Protein AF-A0AAW1C0I3-F1 (afdb_monomer)

Foldseek 3Di:
DVVVVVVVVVVVVVVVVCPPPPDPPDVVDDDDDPCPQVQWDFDADPHGQFIWGDPDPPDIDGDPVSPPD

Nearest PDB structures (foldseek):
  1ept-assembly1_A  TM=9.817E-01  e=1.679E-05  Sus scrofa
  7z9f-assembly1_X  TM=9.628E-01  e=3.728E-04  Homo sapiens
  2pka-assembly3_X  TM=9.054E-01  e=4.512E-03  Sus scrofa

Structure (mmCIF, N/CA/C/O backbone):
data_AF-A0AAW1C0I3-F1
#
_entry.id   AF-A0AAW1C0I3-F1
#
loop_
_atom_site.group_PDB
_atom_site.id
_atom_site.type_symbol
_atom_site.label_atom_id
_atom_site.label_alt_id
_atom_site.label_comp_id
_atom_site.label_asym_id
_atom_site.label_entity_id
_atom_site.label_seq_id
_atom_site.pdbx_PDB_ins_code
_atom_site.Cartn_x
_atom_site.Cartn_y
_atom_site.Cartn_z
_atom_site.occupancy
_atom_site.B_iso_or_equiv
_atom_site.auth_seq_id
_atom_site.auth_comp_id
_atom_site.auth_asym_id
_atom_site.auth_atom_id
_atom_site.pdbx_PDB_model_num
ATOM 1 N N . MET A 1 1 ? 7.069 28.052 -39.067 1.00 68.62 1 MET A N 1
ATOM 2 C CA . MET A 1 1 ? 6.402 28.557 -37.839 1.00 68.62 1 MET A CA 1
ATOM 3 C C . MET A 1 1 ? 5.232 27.672 -37.408 1.00 68.62 1 MET A C 1
ATOM 5 O O . MET A 1 1 ? 5.319 27.115 -36.330 1.00 68.62 1 MET A O 1
ATOM 9 N N . LYS A 1 2 ? 4.192 27.440 -38.230 1.00 75.06 2 LYS A N 1
ATOM 10 C CA . LYS A 1 2 ? 3.077 26.516 -37.892 1.00 75.06 2 LYS A CA 1
ATOM 11 C C . LYS A 1 2 ? 3.516 25.074 -37.592 1.00 75.06 2 LYS A C 1
ATOM 13 O O . LYS A 1 2 ? 3.013 24.461 -36.664 1.00 75.06 2 LYS A O 1
ATOM 18 N N . VAL A 1 3 ? 4.503 24.573 -38.334 1.00 82.06 3 VAL A N 1
ATOM 19 C CA . VAL A 1 3 ? 5.048 23.217 -38.157 1.00 82.06 3 VAL A CA 1
ATOM 20 C C . VAL A 1 3 ? 5.747 23.038 -36.800 1.00 82.06 3 VAL A C 1
ATOM 22 O O . VAL A 1 3 ? 5.629 21.982 -36.193 1.00 82.06 3 VAL A O 1
ATOM 25 N N . LEU A 1 4 ? 6.397 24.085 -36.275 1.00 83.06 4 LEU A N 1
ATOM 26 C CA . LEU A 1 4 ? 7.041 24.040 -34.955 1.00 83.06 4 LEU A CA 1
ATOM 27 C C . LEU A 1 4 ? 6.012 23.883 -33.833 1.00 83.06 4 LEU A C 1
ATOM 29 O O . LEU A 1 4 ? 6.231 23.115 -32.905 1.00 83.06 4 LEU A O 1
ATOM 33 N N . TRP A 1 5 ? 4.864 24.553 -33.957 1.00 86.81 5 TRP A N 1
ATOM 34 C CA . TRP A 1 5 ? 3.761 24.394 -33.013 1.00 86.81 5 TRP A CA 1
ATOM 35 C C . TRP A 1 5 ? 3.181 22.982 -33.051 1.00 86.81 5 TRP A C 1
ATOM 37 O O . TRP A 1 5 ? 2.932 22.413 -31.997 1.00 86.81 5 TRP A O 1
ATOM 47 N N . ILE A 1 6 ? 3.033 22.383 -34.237 1.00 87.06 6 ILE A N 1
ATOM 48 C CA . ILE A 1 6 ? 2.557 20.997 -34.371 1.00 87.06 6 ILE A CA 1
ATOM 49 C C . ILE A 1 6 ? 3.497 20.030 -33.645 1.00 87.06 6 ILE A C 1
ATOM 51 O O . ILE A 1 6 ? 3.027 19.208 -32.865 1.00 87.06 6 ILE A O 1
ATOM 55 N N . PHE A 1 7 ? 4.812 20.152 -33.844 1.00 87.12 7 PHE A N 1
ATOM 56 C CA . PHE A 1 7 ? 5.780 19.306 -33.141 1.00 87.12 7 PHE A CA 1
ATOM 57 C C . PHE A 1 7 ? 5.804 19.556 -31.632 1.00 87.12 7 PHE A C 1
ATOM 59 O O . PHE A 1 7 ? 5.916 18.600 -30.872 1.00 87.12 7 PHE A O 1
ATOM 66 N N . ALA A 1 8 ? 5.637 20.804 -31.188 1.00 88.50 8 ALA A N 1
ATOM 67 C CA . ALA A 1 8 ? 5.542 21.127 -29.768 1.00 88.50 8 ALA A CA 1
ATOM 68 C C . ALA A 1 8 ? 4.293 20.505 -29.117 1.00 88.50 8 ALA A C 1
ATOM 70 O O . ALA A 1 8 ? 4.398 19.874 -28.068 1.00 88.50 8 ALA A O 1
ATOM 71 N N . PHE A 1 9 ? 3.122 20.622 -29.753 1.00 87.44 9 PHE A N 1
ATOM 72 C CA . PHE A 1 9 ? 1.884 20.021 -29.248 1.00 87.44 9 PHE A CA 1
ATOM 73 C C . PHE A 1 9 ? 1.919 18.492 -29.294 1.00 87.44 9 PHE A C 1
ATOM 75 O O . PHE A 1 9 ? 1.473 17.848 -28.347 1.00 87.44 9 PHE A O 1
ATOM 82 N N . LEU A 1 10 ? 2.486 17.909 -30.355 1.00 88.12 10 LEU A N 1
ATOM 83 C CA . LEU A 1 10 ? 2.664 16.463 -30.458 1.00 88.12 10 LEU A CA 1
ATOM 84 C C . LEU A 1 10 ? 3.630 15.949 -29.383 1.00 88.12 10 LEU A C 1
ATOM 86 O O . LEU A 1 10 ? 3.318 14.975 -28.710 1.00 88.12 10 LEU A O 1
ATOM 90 N N . GLY A 1 11 ? 4.757 16.631 -29.166 1.00 86.19 11 GLY A N 1
ATOM 91 C CA . GLY A 1 11 ? 5.708 16.291 -28.108 1.00 86.19 11 GLY A CA 1
ATOM 92 C C . GLY A 1 11 ? 5.091 16.371 -26.709 1.00 86.19 11 GLY A C 1
ATOM 93 O O . GLY A 1 11 ? 5.275 15.457 -25.911 1.00 86.19 11 GLY A O 1
ATOM 94 N N . ALA A 1 12 ? 4.295 17.408 -26.430 1.00 84.00 12 ALA A N 1
ATOM 95 C CA . ALA A 1 12 ? 3.592 17.555 -25.154 1.00 84.00 12 ALA A CA 1
ATOM 96 C C . ALA A 1 12 ? 2.528 16.465 -24.931 1.00 84.00 12 ALA A C 1
ATOM 98 O O . ALA A 1 12 ? 2.426 15.925 -23.832 1.00 84.00 12 ALA A O 1
ATOM 99 N N . ALA A 1 13 ? 1.759 16.111 -25.966 1.00 83.12 13 ALA A N 1
ATOM 100 C CA . ALA A 1 13 ? 0.772 15.034 -25.889 1.00 83.12 13 ALA A CA 1
ATOM 101 C C . ALA A 1 13 ? 1.429 13.669 -25.627 1.00 83.12 13 ALA A C 1
ATOM 103 O O . ALA A 1 13 ? 0.932 12.896 -24.814 1.00 83.12 13 ALA A O 1
ATOM 104 N N . VAL A 1 14 ? 2.565 13.396 -26.275 1.00 81.62 14 VAL A N 1
ATOM 105 C CA . VAL A 1 14 ? 3.347 12.172 -26.055 1.00 81.62 14 VAL A CA 1
ATOM 106 C C . VAL A 1 14 ? 3.898 12.143 -24.627 1.00 81.62 14 VAL A C 1
ATOM 108 O O . VAL A 1 14 ? 3.670 11.167 -23.919 1.00 81.62 14 VAL A O 1
ATOM 111 N N . ALA A 1 15 ? 4.525 13.225 -24.157 1.00 76.25 15 ALA A N 1
ATOM 112 C CA . ALA A 1 15 ? 5.040 13.323 -22.789 1.00 76.25 15 ALA A CA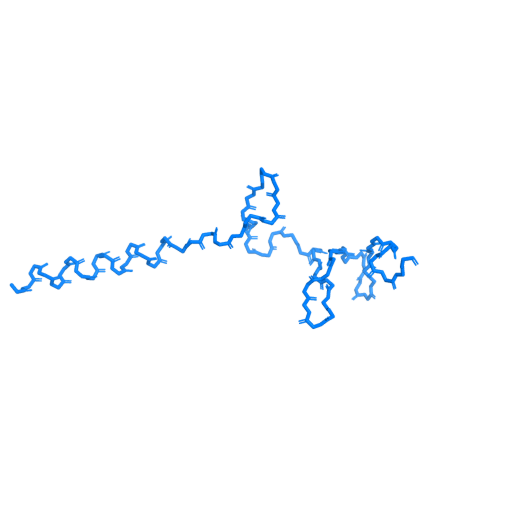 1
ATOM 113 C C . ALA A 1 15 ? 3.945 13.144 -21.719 1.00 76.25 15 ALA A C 1
ATOM 115 O O . ALA A 1 15 ? 4.185 12.510 -20.701 1.00 76.25 15 ALA A O 1
ATOM 116 N N . ALA A 1 16 ? 2.718 13.616 -21.969 1.00 71.44 16 ALA A N 1
ATOM 117 C CA . ALA A 1 16 ? 1.583 13.405 -21.066 1.00 71.44 16 ALA A CA 1
ATOM 118 C C . ALA A 1 16 ? 1.128 11.932 -20.962 1.00 71.44 16 ALA A C 1
ATOM 120 O O . ALA A 1 16 ? 0.425 11.579 -20.017 1.00 71.44 16 ALA A O 1
ATOM 121 N N . THR A 1 17 ? 1.507 11.080 -21.921 1.00 68.31 17 THR A N 1
ATOM 122 C CA . THR A 1 17 ? 1.262 9.622 -21.884 1.00 68.31 17 THR A CA 1
ATOM 123 C C . THR A 1 17 ? 2.473 8.818 -21.423 1.00 68.31 17 THR A C 1
ATOM 125 O O . THR A 1 17 ? 2.317 7.687 -20.973 1.00 68.31 17 THR A O 1
ATOM 128 N N . LEU A 1 18 ? 3.667 9.408 -21.508 1.00 67.81 18 LEU A N 1
ATOM 129 C CA . LEU A 1 18 ? 4.907 8.890 -20.945 1.00 67.81 18 LEU A CA 1
ATOM 130 C C . LEU A 1 18 ? 5.075 9.464 -19.534 1.00 67.81 18 LEU A C 1
ATOM 132 O O . LEU A 1 18 ? 6.067 10.126 -19.241 1.00 67.81 18 LEU A O 1
ATOM 136 N N . SER A 1 19 ? 4.079 9.285 -18.664 1.00 62.59 19 SER A N 1
ATOM 137 C CA . SER A 1 19 ? 4.345 9.455 -17.240 1.00 62.59 19 SER A CA 1
ATOM 138 C C . SER A 1 19 ? 5.396 8.416 -16.878 1.00 62.59 19 SER A C 1
ATOM 140 O O . SER A 1 19 ? 5.138 7.222 -17.036 1.00 62.59 19 SER A O 1
ATOM 142 N N . GLU A 1 20 ? 6.578 8.874 -16.473 1.00 61.62 20 GLU A N 1
ATOM 143 C CA . GLU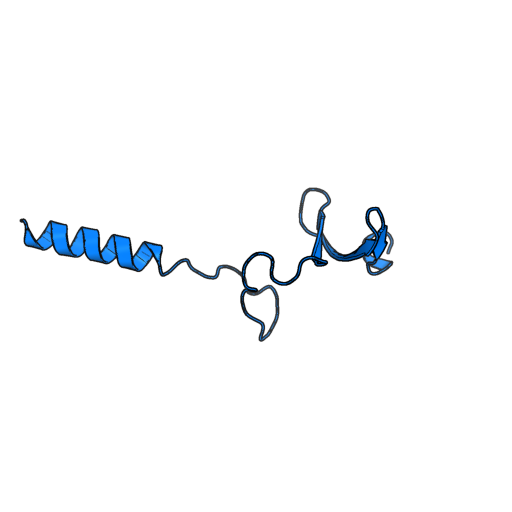 A 1 20 ? 7.589 8.034 -15.849 1.00 61.62 20 GLU A CA 1
ATOM 144 C C . GLU A 1 20 ? 6.876 7.247 -14.741 1.00 61.62 20 GLU A C 1
ATOM 146 O O . GLU A 1 20 ? 6.315 7.843 -13.818 1.00 61.62 20 GLU A O 1
ATOM 151 N N . ASP A 1 21 ? 6.814 5.916 -14.882 1.00 62.34 21 ASP A N 1
ATOM 152 C CA . ASP A 1 21 ? 6.597 5.003 -13.757 1.00 62.34 21 ASP A CA 1
ATOM 153 C C . ASP A 1 21 ? 7.836 5.169 -12.861 1.00 62.34 21 ASP A C 1
ATOM 155 O O . ASP A 1 21 ? 8.752 4.349 -12.838 1.00 62.34 21 ASP A O 1
ATOM 159 N N . ASP A 1 22 ? 7.912 6.318 -12.196 1.00 66.38 22 ASP A N 1
ATOM 160 C CA . ASP A 1 22 ? 8.747 6.533 -11.036 1.00 66.38 22 ASP A CA 1
ATOM 161 C C . ASP A 1 22 ? 8.204 5.537 -10.020 1.00 66.38 22 ASP A C 1
ATOM 163 O O . ASP A 1 22 ? 7.113 5.762 -9.497 1.00 66.38 22 ASP A O 1
ATOM 167 N N . ASP A 1 23 ? 8.872 4.386 -9.864 1.00 55.06 23 ASP A N 1
ATOM 168 C CA . ASP A 1 23 ? 9.076 3.718 -8.577 1.00 55.06 23 ASP A CA 1
ATOM 169 C C . ASP A 1 23 ? 9.387 2.205 -8.692 1.00 55.06 23 ASP A C 1
ATOM 171 O O . ASP A 1 23 ? 8.501 1.344 -8.710 1.00 55.06 23 ASP A O 1
ATOM 175 N N . ASP A 1 24 ? 10.675 1.861 -8.593 1.00 56.88 24 ASP A N 1
ATOM 176 C CA . ASP A 1 24 ? 11.195 0.525 -8.250 1.00 56.88 24 ASP A CA 1
ATOM 177 C C . ASP A 1 24 ? 10.784 0.092 -6.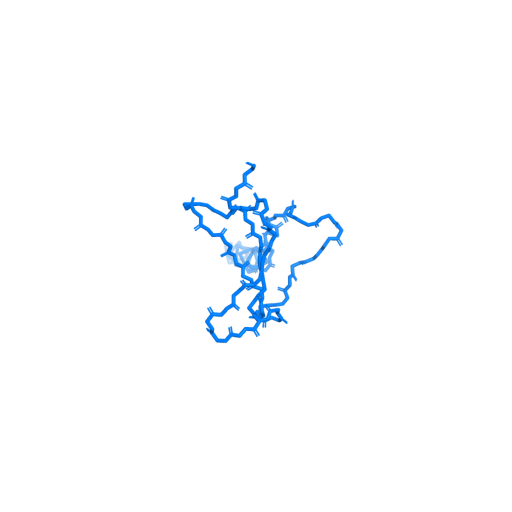817 1.00 56.88 24 ASP A C 1
ATOM 179 O O . ASP A 1 24 ? 11.627 -0.078 -5.935 1.00 56.88 24 ASP A O 1
ATOM 183 N N . LYS A 1 25 ? 9.488 -0.065 -6.508 1.00 71.94 25 LYS A N 1
ATOM 184 C CA . LYS A 1 25 ? 9.053 -0.439 -5.135 1.00 71.94 25 LYS A CA 1
ATOM 185 C C . LYS A 1 25 ? 8.768 -1.928 -4.976 1.00 71.94 25 LYS A C 1
ATOM 187 O O . LYS A 1 25 ? 8.729 -2.404 -3.846 1.00 71.94 25 LYS A O 1
ATOM 192 N N . ILE A 1 26 ? 8.576 -2.667 -6.075 1.00 85.00 26 ILE A N 1
ATOM 193 C CA . ILE A 1 26 ? 8.279 -4.110 -6.075 1.00 85.00 26 ILE A CA 1
ATOM 194 C C . ILE A 1 26 ? 9.065 -4.799 -7.202 1.00 85.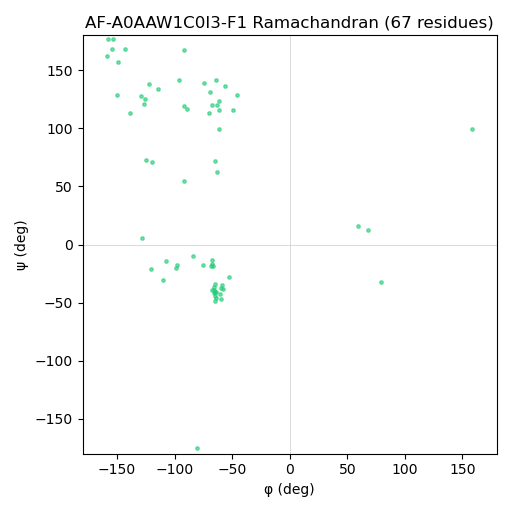00 26 ILE A C 1
ATOM 196 O O . ILE A 1 26 ? 8.794 -4.578 -8.380 1.00 85.00 26 ILE A O 1
ATOM 200 N N . VAL A 1 27 ? 10.033 -5.654 -6.848 1.00 89.00 27 VAL A N 1
ATOM 201 C CA . VAL A 1 27 ? 10.919 -6.342 -7.810 1.00 89.00 27 VAL A CA 1
ATOM 202 C C . VAL A 1 27 ? 10.116 -7.240 -8.755 1.00 89.00 27 VAL A C 1
ATOM 204 O O . VAL A 1 27 ? 9.390 -8.125 -8.305 1.00 89.00 27 VAL A O 1
ATOM 207 N N . GLY A 1 28 ? 10.261 -7.021 -10.066 1.00 88.75 28 GLY A N 1
ATOM 208 C CA . GLY A 1 28 ? 9.510 -7.752 -11.097 1.00 88.75 28 GLY A CA 1
ATOM 209 C C . GLY A 1 28 ? 8.008 -7.439 -11.115 1.00 88.75 28 GLY A C 1
ATOM 210 O O . GLY A 1 28 ? 7.235 -8.178 -11.722 1.00 88.75 28 GLY A O 1
ATOM 211 N N . GLY A 1 29 ? 7.593 -6.384 -10.411 1.00 85.88 29 GLY A N 1
ATOM 212 C CA . GLY A 1 29 ? 6.213 -5.935 -10.347 1.00 85.88 29 GLY A CA 1
ATOM 213 C C . GLY A 1 29 ? 5.794 -5.097 -11.552 1.00 85.88 29 GLY A C 1
ATOM 214 O O . GLY A 1 29 ? 6.528 -4.910 -12.518 1.00 85.88 29 GLY A O 1
ATOM 215 N N . TYR A 1 30 ? 4.570 -4.591 -11.466 1.00 87.00 30 TYR A N 1
ATOM 216 C CA . TYR A 1 30 ? 3.989 -3.644 -12.408 1.00 87.00 30 TYR A CA 1
ATOM 217 C C . TYR A 1 30 ? 3.006 -2.740 -11.663 1.00 87.00 30 TYR A C 1
ATOM 219 O O . TYR A 1 30 ? 2.462 -3.117 -10.616 1.00 87.00 30 TYR A O 1
ATOM 227 N N . THR A 1 31 ? 2.742 -1.560 -12.215 1.00 87.31 31 THR A N 1
ATOM 228 C CA . THR A 1 31 ? 1.764 -0.629 -11.652 1.00 87.31 31 THR A CA 1
ATOM 229 C C . THR A 1 31 ? 0.365 -1.245 -11.682 1.00 87.31 31 THR A C 1
ATOM 231 O O . THR A 1 31 ? -0.181 -1.588 -12.733 1.00 87.31 31 THR A O 1
ATOM 234 N N . CYS A 1 32 ? -0.249 -1.394 -10.506 1.00 90.88 32 CYS A N 1
ATOM 235 C CA . CYS A 1 32 ? -1.606 -1.921 -10.400 1.00 90.88 32 CYS A CA 1
ATOM 236 C C . CYS A 1 32 ? -2.607 -0.978 -11.080 1.0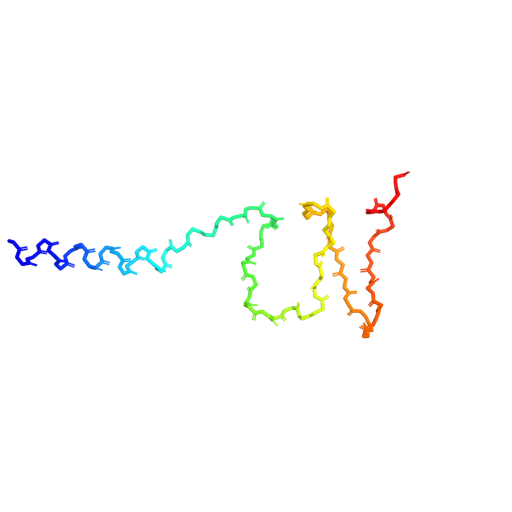0 90.88 32 CYS A C 1
ATOM 238 O O . CYS A 1 32 ? -2.547 0.243 -10.915 1.00 90.88 32 CYS A O 1
ATOM 240 N N . ARG A 1 33 ? -3.616 -1.536 -11.768 1.00 94.06 33 ARG A N 1
ATOM 241 C CA . ARG A 1 33 ? -4.745 -0.730 -12.259 1.00 94.06 33 ARG A CA 1
ATOM 242 C C . ARG A 1 33 ? -5.382 0.001 -11.076 1.00 94.06 33 ARG A C 1
ATOM 244 O O . ARG A 1 33 ? -5.618 -0.611 -10.031 1.00 94.06 33 ARG A O 1
ATOM 251 N N . ARG A 1 34 ? -5.707 1.284 -11.248 1.00 91.12 34 ARG A N 1
ATOM 252 C CA . ARG A 1 34 ? -6.349 2.105 -10.210 1.00 91.12 34 ARG A CA 1
ATOM 253 C C . ARG A 1 34 ? -7.518 1.353 -9.555 1.00 91.12 34 ARG A C 1
ATOM 255 O O . ARG A 1 34 ? -8.390 0.841 -10.255 1.00 91.12 34 ARG A O 1
ATOM 262 N N . ASN A 1 35 ? -7.513 1.294 -8.221 1.00 93.81 35 ASN A N 1
ATOM 263 C CA . ASN A 1 35 ? -8.528 0.644 -7.379 1.00 93.81 35 ASN A CA 1
ATOM 264 C C . ASN A 1 35 ? -8.738 -0.869 -7.622 1.00 93.81 35 ASN A C 1
ATOM 266 O O . ASN A 1 35 ? -9.745 -1.418 -7.186 1.00 93.81 35 ASN A O 1
ATOM 270 N N . SER A 1 36 ? -7.821 -1.564 -8.308 1.00 97.50 36 SER A N 1
ATOM 271 C CA . SER A 1 36 ? -7.948 -3.012 -8.564 1.00 97.50 36 SER A CA 1
ATOM 272 C C . SER A 1 36 ? -7.656 -3.897 -7.352 1.00 97.50 36 SER A C 1
ATOM 274 O O . SER A 1 36 ? -8.080 -5.049 -7.334 1.00 97.50 36 SER A O 1
ATOM 276 N N . VAL A 1 37 ? -6.982 -3.355 -6.336 1.00 97.50 37 VAL A N 1
ATOM 277 C CA . VAL A 1 37 ? -6.633 -4.050 -5.091 1.00 97.50 37 VAL A CA 1
ATOM 278 C C . VAL A 1 37 ? -7.290 -3.309 -3.917 1.00 97.50 37 VAL A C 1
ATOM 280 O O . VAL A 1 37 ? -6.615 -2.597 -3.177 1.00 97.50 37 VAL A O 1
ATOM 283 N N . PRO A 1 38 ? -8.626 -3.390 -3.766 1.00 97.06 38 PRO A N 1
ATOM 284 C CA . PRO A 1 38 ? -9.386 -2.512 -2.868 1.00 97.06 38 PRO A CA 1
ATOM 285 C C . PRO A 1 38 ? -9.112 -2.754 -1.379 1.00 97.06 38 PRO A C 1
ATOM 287 O O . PRO A 1 38 ? -9.403 -1.893 -0.558 1.00 97.06 38 PRO A O 1
ATOM 290 N N . TYR A 1 39 ? -8.554 -3.912 -1.027 1.00 98.12 39 TYR A N 1
ATOM 291 C CA . TYR A 1 39 ? -8.149 -4.229 0.339 1.00 98.12 39 TYR A CA 1
ATOM 292 C C . TYR A 1 39 ? -6.757 -3.689 0.690 1.00 98.12 39 TYR A C 1
ATOM 294 O O . TYR A 1 39 ? -6.386 -3.753 1.857 1.00 98.12 39 TYR A O 1
ATOM 302 N N . GLN A 1 40 ? -5.970 -3.190 -0.270 1.00 97.88 40 GLN A N 1
ATOM 303 C CA . GLN A 1 40 ? -4.607 -2.727 -0.007 1.00 97.88 40 GLN A CA 1
ATOM 304 C C . GLN A 1 40 ? -4.609 -1.453 0.841 1.00 97.88 40 GLN A C 1
ATOM 306 O O . GLN A 1 40 ? -5.278 -0.476 0.509 1.00 97.88 40 GLN A O 1
ATOM 311 N N . VAL A 1 41 ? -3.805 -1.443 1.905 1.00 97.81 41 VAL A N 1
ATOM 312 C CA . VAL A 1 41 ? -3.672 -0.299 2.817 1.00 97.81 41 VAL A CA 1
ATOM 313 C C . VAL A 1 41 ? -2.222 0.171 2.883 1.00 97.81 41 VAL A C 1
ATOM 315 O O . VAL A 1 41 ? -1.297 -0.635 2.976 1.00 97.81 41 VAL A O 1
ATOM 318 N N . SER A 1 42 ? -2.037 1.493 2.881 1.00 96.56 42 SER A N 1
ATOM 319 C CA . SER A 1 42 ? -0.781 2.152 3.245 1.00 96.56 42 SER A CA 1
ATOM 320 C C . SER A 1 42 ? -0.799 2.489 4.736 1.00 96.56 42 SER A C 1
ATOM 322 O O . SER A 1 42 ? -1.661 3.246 5.183 1.00 96.56 42 SER A O 1
ATOM 324 N N . ILE A 1 43 ? 0.144 1.943 5.505 1.00 96.88 43 ILE A N 1
ATOM 325 C CA . ILE A 1 43 ? 0.372 2.339 6.898 1.00 96.88 43 ILE A CA 1
ATOM 326 C C . ILE A 1 43 ? 1.377 3.489 6.882 1.00 96.88 43 ILE A C 1
ATOM 328 O O . ILE A 1 43 ? 2.517 3.321 6.444 1.00 96.88 43 ILE A O 1
ATOM 332 N N . HIS A 1 44 ? 0.942 4.666 7.337 1.00 95.56 44 HIS A N 1
ATOM 333 C CA . HIS A 1 44 ? 1.670 5.923 7.158 1.00 95.56 44 HIS A CA 1
ATOM 334 C C . HIS A 1 44 ? 1.886 6.643 8.492 1.00 95.56 44 HIS A C 1
ATOM 336 O O . HIS A 1 44 ? 0.922 7.006 9.162 1.00 95.56 44 HIS A O 1
ATOM 342 N N . ILE A 1 45 ? 3.147 6.892 8.858 1.00 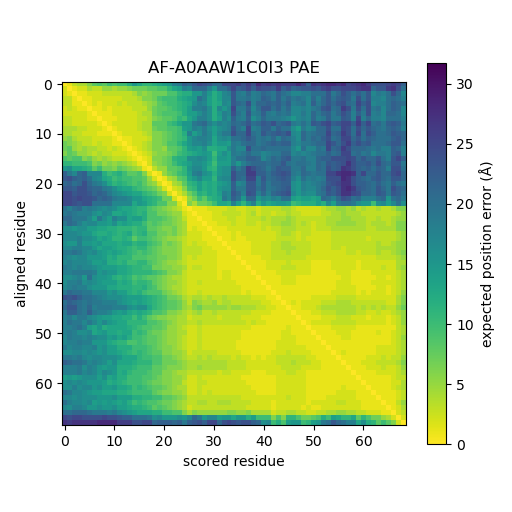92.56 45 ILE A N 1
ATOM 343 C CA . ILE A 1 45 ? 3.538 7.648 10.063 1.00 92.56 45 ILE A CA 1
ATOM 344 C C . ILE A 1 45 ? 4.454 8.798 9.627 1.00 92.56 45 ILE A C 1
ATOM 346 O O . ILE A 1 45 ? 5.673 8.742 9.750 1.00 92.56 45 ILE A O 1
ATOM 350 N N . GLY A 1 46 ? 3.867 9.817 8.998 1.00 94.88 46 GLY A N 1
ATOM 351 C CA . GLY A 1 46 ? 4.604 10.886 8.304 1.00 94.88 46 GLY A CA 1
ATOM 352 C C . GLY A 1 46 ? 5.113 10.483 6.912 1.00 94.88 46 GLY A C 1
ATOM 353 O O . GLY A 1 46 ? 5.076 11.303 5.998 1.00 94.88 46 GLY A O 1
ATOM 354 N N . TYR A 1 47 ? 5.458 9.209 6.713 1.00 92.94 47 TYR A N 1
ATOM 355 C CA . TYR A 1 47 ? 5.742 8.566 5.423 1.00 92.94 47 TYR A CA 1
ATOM 356 C C . TYR A 1 47 ? 5.222 7.111 5.410 1.00 92.94 47 TYR A C 1
ATOM 358 O O . TYR A 1 47 ? 4.846 6.585 6.462 1.00 92.94 47 TYR A O 1
ATOM 366 N N . HIS A 1 48 ? 5.176 6.466 4.235 1.00 93.19 48 HIS A N 1
ATOM 367 C CA . HIS A 1 48 ? 4.771 5.059 4.103 1.00 93.19 48 HIS A CA 1
ATOM 368 C C . HIS A 1 48 ? 5.813 4.149 4.758 1.00 93.19 48 HIS A C 1
ATOM 370 O O . HIS A 1 48 ? 6.968 4.146 4.337 1.00 93.19 48 HIS A O 1
ATOM 376 N N . ILE A 1 49 ? 5.399 3.370 5.757 1.00 94.56 49 ILE A N 1
ATOM 377 C CA . ILE A 1 49 ? 6.301 2.479 6.501 1.00 94.56 49 ILE A CA 1
ATOM 378 C C . ILE A 1 49 ? 6.044 0.996 6.227 1.00 94.56 49 ILE A C 1
ATOM 380 O O . ILE A 1 49 ? 6.975 0.202 6.286 1.00 94.56 49 ILE A O 1
ATOM 384 N N . CYS A 1 50 ? 4.797 0.620 5.938 1.00 96.38 50 CYS A N 1
ATOM 385 C CA . CYS A 1 50 ? 4.383 -0.766 5.749 1.00 96.38 50 CYS A CA 1
ATOM 386 C C . CYS A 1 50 ? 3.080 -0.861 4.945 1.00 96.38 50 CYS A C 1
ATOM 388 O O . CYS A 1 50 ? 2.291 0.085 4.868 1.00 96.38 50 CYS A O 1
ATOM 390 N N . GLY A 1 51 ? 2.818 -2.055 4.412 1.00 96.88 51 GLY A N 1
ATOM 391 C CA . GLY A 1 51 ? 1.518 -2.434 3.860 1.00 96.88 51 GLY A CA 1
ATOM 392 C C . GLY A 1 51 ? 0.594 -3.102 4.885 1.00 96.88 51 GLY A C 1
ATOM 393 O O . GLY A 1 51 ? 1.016 -3.541 5.957 1.00 96.88 51 GLY A O 1
ATOM 394 N N . GLY A 1 52 ? -0.680 -3.224 4.527 1.00 97.88 52 GLY A N 1
ATOM 395 C CA . GLY A 1 52 ? -1.677 -4.011 5.251 1.00 97.88 52 GLY A CA 1
ATOM 396 C C . GLY A 1 52 ? -2.851 -4.395 4.353 1.00 97.88 52 GLY A C 1
ATOM 397 O O . GLY A 1 52 ? -2.911 -3.992 3.190 1.00 97.88 52 GLY A O 1
ATOM 398 N N . SER A 1 53 ? -3.795 -5.168 4.8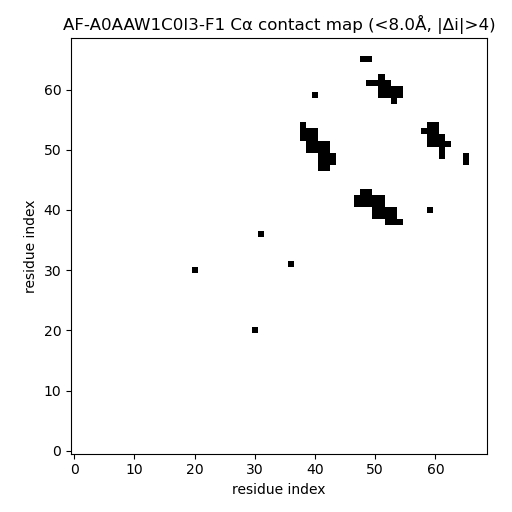89 1.00 98.62 53 SER A N 1
ATOM 399 C CA . SER A 1 53 ? -5.023 -5.552 4.188 1.00 98.62 53 SER A CA 1
ATOM 400 C C . SER A 1 53 ? -6.266 -5.268 5.025 1.00 98.62 53 SER A C 1
ATOM 402 O O . SER A 1 53 ? -6.348 -5.693 6.176 1.00 98.62 53 SER A O 1
ATOM 404 N N . LEU A 1 54 ? -7.241 -4.563 4.452 1.00 98.50 54 LEU A N 1
ATOM 405 C CA . LEU A 1 54 ? -8.557 -4.353 5.052 1.00 98.50 54 LEU A CA 1
ATOM 406 C C . LEU A 1 54 ? -9.338 -5.675 5.034 1.00 98.50 54 LEU A C 1
ATOM 408 O O . LEU A 1 54 ? -9.681 -6.178 3.966 1.00 98.50 54 LEU A O 1
ATOM 412 N N . ILE A 1 55 ? -9.599 -6.241 6.212 1.00 98.50 55 ILE A N 1
ATOM 413 C CA . ILE A 1 55 ? -10.290 -7.534 6.383 1.00 98.50 55 ILE A CA 1
ATOM 414 C C . ILE A 1 55 ? -11.720 -7.377 6.911 1.00 98.50 55 ILE A C 1
ATOM 416 O O . ILE A 1 55 ? -12.507 -8.318 6.869 1.00 98.50 55 ILE A O 1
ATOM 420 N N . HIS A 1 56 ? -12.054 -6.188 7.409 1.00 98.38 56 HIS A N 1
ATOM 421 C CA . HIS A 1 56 ? -13.377 -5.795 7.882 1.00 98.38 56 HIS A CA 1
ATOM 422 C C . HIS A 1 56 ? -13.513 -4.271 7.758 1.00 98.38 56 HIS A C 1
ATOM 424 O O . HIS A 1 56 ? -12.506 -3.589 7.586 1.00 98.38 56 HIS A O 1
ATOM 430 N N . ASP A 1 57 ? -14.720 -3.724 7.907 1.00 97.75 57 ASP A N 1
ATOM 431 C CA . ASP A 1 57 ? -14.984 -2.276 7.805 1.00 97.75 57 ASP A CA 1
ATOM 432 C C . ASP A 1 57 ? -14.094 -1.389 8.708 1.00 97.75 57 ASP A C 1
ATOM 434 O O . ASP A 1 57 ? -13.802 -0.247 8.362 1.00 97.75 57 ASP A O 1
ATOM 438 N N . GLN A 1 58 ? -13.628 -1.930 9.835 1.00 98.06 58 GLN A N 1
ATOM 439 C CA . GLN A 1 58 ? -12.830 -1.249 10.851 1.00 98.06 58 GLN A CA 1
ATOM 440 C C . GLN A 1 58 ? -11.541 -2.003 11.216 1.00 98.06 58 GLN A C 1
ATOM 442 O O . GLN A 1 58 ? -10.837 -1.585 12.134 1.00 98.06 58 GLN A O 1
ATOM 447 N N . TRP A 1 59 ? -11.210 -3.101 10.523 1.00 98.25 59 TRP A N 1
ATOM 448 C CA . TRP A 1 59 ? -10.048 -3.931 10.864 1.00 98.25 59 TRP A CA 1
ATOM 449 C C . TRP A 1 59 ? -9.101 -4.121 9.681 1.00 98.25 59 TRP A C 1
ATOM 451 O O . TRP A 1 59 ? -9.485 -4.613 8.619 1.00 98.25 59 TRP A O 1
ATOM 461 N N . VAL A 1 60 ? -7.831 -3.782 9.910 1.00 98.50 60 VAL A N 1
ATOM 462 C CA . VAL A 1 60 ? -6.711 -4.007 8.989 1.00 98.50 60 VAL A CA 1
ATOM 463 C C . VAL A 1 60 ? -5.749 -5.013 9.614 1.00 98.50 60 VAL A C 1
ATOM 465 O O . VAL A 1 60 ? -5.380 -4.877 10.779 1.00 98.50 60 VAL A O 1
ATOM 468 N N . VAL A 1 61 ? -5.315 -6.002 8.833 1.00 98.25 61 VAL A N 1
ATOM 469 C CA . VAL A 1 61 ? -4.228 -6.921 9.201 1.00 98.25 61 VAL A CA 1
ATOM 470 C C . VAL A 1 61 ? -2.903 -6.445 8.599 1.00 98.25 61 VAL A C 1
ATOM 472 O O . VAL A 1 61 ? -2.863 -5.961 7.469 1.00 98.25 61 VAL A O 1
ATOM 475 N N . SER A 1 62 ? -1.808 -6.573 9.348 1.00 97.75 62 SER A N 1
ATOM 476 C CA . SER A 1 62 ? -0.443 -6.250 8.908 1.00 97.75 62 SER A CA 1
ATOM 477 C C . SER A 1 62 ? 0.580 -7.084 9.693 1.00 97.75 62 SER A C 1
ATOM 479 O O . SER A 1 62 ? 0.209 -7.857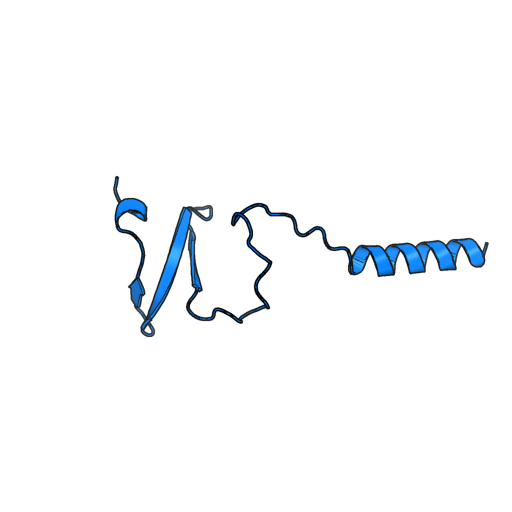 10.580 1.00 97.75 62 SER A O 1
ATOM 481 N N . ALA A 1 63 ? 1.866 -6.962 9.365 1.00 96.56 63 ALA A N 1
ATOM 482 C CA . ALA A 1 63 ? 2.936 -7.649 10.077 1.00 96.56 63 ALA A CA 1
ATOM 483 C C . ALA A 1 63 ? 3.205 -6.994 11.442 1.00 96.56 63 ALA A C 1
ATOM 485 O O . ALA A 1 63 ? 3.265 -5.771 11.562 1.00 96.56 63 ALA A O 1
ATOM 486 N N . ALA A 1 64 ? 3.428 -7.807 12.479 1.00 96.31 64 ALA A N 1
ATOM 487 C CA . ALA A 1 64 ? 3.634 -7.306 13.842 1.00 96.31 64 ALA A CA 1
ATOM 488 C C . ALA A 1 64 ? 4.844 -6.355 13.964 1.00 96.31 64 ALA A C 1
ATOM 490 O O . ALA A 1 64 ? 4.765 -5.345 14.666 1.00 96.31 64 ALA A O 1
ATOM 491 N N . HIS A 1 65 ? 5.930 -6.633 13.231 1.00 95.19 65 HIS A N 1
ATOM 492 C CA . HIS A 1 65 ? 7.161 -5.837 13.283 1.00 95.19 65 HIS A CA 1
ATOM 493 C C . HIS A 1 65 ? 7.007 -4.412 12.724 1.00 95.19 65 HIS A C 1
ATOM 495 O O . HIS A 1 65 ? 7.867 -3.570 12.958 1.00 95.19 65 HIS A O 1
ATOM 501 N N . CYS A 1 66 ? 5.912 -4.113 12.015 1.00 95.31 66 CYS A N 1
ATOM 502 C CA . CYS A 1 66 ? 5.621 -2.764 11.525 1.00 95.31 66 CYS A CA 1
ATOM 503 C C . CYS A 1 66 ? 5.310 -1.766 12.653 1.00 95.31 66 CYS A C 1
ATOM 505 O O . CYS A 1 66 ? 5.337 -0.560 12.421 1.00 95.31 66 CYS A O 1
ATOM 507 N N . PHE A 1 67 ? 4.996 -2.251 13.862 1.00 89.06 67 PHE A N 1
ATOM 508 C CA . PHE A 1 67 ? 4.568 -1.413 14.991 1.00 89.06 67 PHE A CA 1
ATOM 509 C C . PHE A 1 67 ? 5.467 -1.519 16.226 1.00 89.06 67 PHE A C 1
ATOM 511 O O . PHE A 1 67 ? 5.437 -0.628 17.075 1.00 89.06 67 PHE A O 1
ATOM 518 N N . LYS A 1 68 ? 6.241 -2.600 16.355 1.00 73.94 68 LYS A N 1
ATOM 519 C CA . LYS A 1 68 ? 7.215 -2.824 17.430 1.00 73.94 68 LYS A CA 1
ATOM 520 C C . LYS A 1 68 ? 8.346 -3.697 16.887 1.00 73.94 68 LYS A C 1
ATOM 522 O O . LYS A 1 68 ? 8.044 -4.745 16.323 1.00 73.94 68 LYS A O 1
ATOM 527 N N . SER A 1 69 ? 9.602 -3.286 17.066 1.00 60.53 69 SER A N 1
ATOM 528 C CA . SER A 1 69 ? 10.767 -4.165 16.872 1.00 60.53 69 SER A CA 1
ATOM 529 C C . SER A 1 69 ? 11.039 -4.979 18.125 1.00 60.53 69 SER A C 1
ATOM 531 O O . SER A 1 69 ? 11.041 -4.338 19.204 1.00 60.53 69 SER A O 1
#

Mean predicted aligned error: 9.58 Å

Solvent-accessible surface area (backbone atoms only — not comparable to full-atom values): 4642 Å² total; per-residue (Å²): 112,73,66,58,53,52,52,50,54,50,50,51,56,50,50,72,70,58,65,77,82,82,69,98,81,53,92,93,60,74,88,73,63,86,79,72,62,79,41,66,39,82,42,67,77,99,49,83,78,43,66,33,37,54,76,48,102,88,41,71,50,63,65,70,65,80,80,52,130

pLDDT: mean 87.04, std 12.13, range [55.06, 98.62]

Organism: Crotalus adamanteus (NCBI:txid8729)

Secondary structure (DSSP, 8-state):
-HHHHHHHHHHHHHHHH--------STT--PPPTTSSTTEEEEESSSEEEEEEEEETTEEE--GGGT--

Sequence (69 aa):
MKVLWIFAFLGAAVAATLSEDDDDKIVGGYTCRRNSVPYQVSIHIGYHICGGSLIHDQWVVSAAHCFKS

Radius of gyration: 19.89 Å; Cα contacts (8 Å, |Δi|>4): 42; chains: 1; bounding box: 26×36×56 Å

Inte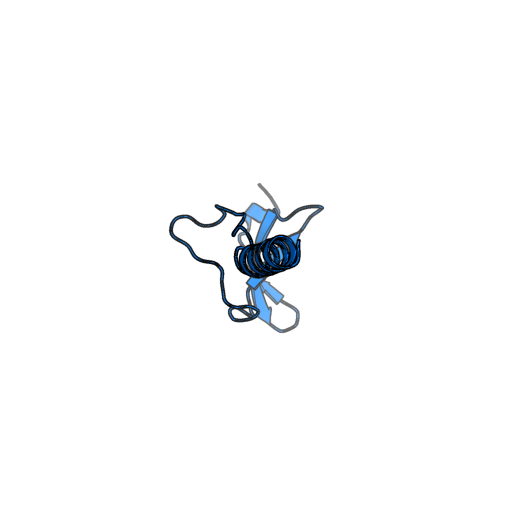rPro domains:
  IPR001254 Serine proteases, trypsin domain [PF00089] (26-69)
  IPR001254 Serine proteases, trypsin domain [PS50240] (26-69)
  IPR009003 Peptidase S1, PA clan [SSF50494] (1-68)
  IPR018114 Serine proteases, trypsin family, histidine active site [PS00134] (61-66)
  IPR050127 Serine Proteases (Peptidase S1 Family) [PTHR24264] (24-68)